Protein AF-A0A7D9IPS1-F1 (afdb_monomer)

Foldseek 3Di:
DVVCVVVVHDDDDDDDDDPPVQLAAQLVVLLVVCVVVVDDPPVSVVSVVQQPFDWDWDADPNDIDDIDTRRHGHDPPDPVSVVSD

Organism: Paramuricea clavata (NCBI:txid317549)

Sequence (85 aa):
INFAFEAGKEVRTVLPDISKAFDRVWHAGLLKQLEALALRNPLLQWFKSYLENRLQRVVIEGQTSDWERISSGVPKGSVLGSLLF

pLDDT: mean 93.49, std 5.18, range [67.12, 98.12]

Secondary structure (DSSP, 8-state):
-HHHHHTT----------TTGGG---HHHHHHHHHHTT--TTHHHHHHHHHTT-EE--EETTEEPPPEE--S---TTSHHHHHH-

Radius of gyration: 19.69 Å; Cα contacts (8 Å, |Δi|>4): 75; chains: 1; bounding box: 45×19×55 Å

Nearest PDB structures (foldseek):
  8gh6-assembly1_A  TM=9.127E-01  e=7.136E-02  Bombyx mori
  8ibz-assembly1_C  TM=8.877E-01  e=5.866E-02  Bombyx mori
  8c8j-assembly1_A  TM=9.446E-01  e=2.029E-01  Homo sapiens
  8ibx-assembly1_C  TM=8.976E-01  e=5.062E-01  Bombyx mori
  8uw3-assembly1_A  TM=9.270E-01  e=9.726E-01  Homo sapiens

Solvent-accessible surface area (backbone atoms only — not comparable to full-atom values): 5437 Å² total; per-residue (Å²): 108,69,70,38,58,76,67,74,45,91,84,86,86,84,85,89,79,70,82,64,51,52,58,59,38,51,56,71,61,51,54,53,49,45,42,73,72,68,48,47,80,68,59,47,54,52,57,47,60,72,56,51,91,37,68,47,63,55,75,56,97,89,44,69,56,72,79,40,80,47,84,45,31,48,59,83,93,40,77,61,29,69,73,73,103

Structure (mmCIF, N/CA/C/O backbone):
data_AF-A0A7D9IPS1-F1
#
_entry.id   AF-A0A7D9IPS1-F1
#
loop_
_atom_site.group_PDB
_atom_site.id
_atom_site.type_symbol
_atom_site.label_atom_id
_atom_site.label_alt_id
_atom_site.label_comp_id
_atom_site.label_asym_id
_atom_site.label_entity_id
_atom_site.label_seq_id
_atom_site.pdbx_PDB_ins_code
_atom_site.Cartn_x
_atom_site.Cartn_y
_atom_site.Cartn_z
_atom_site.occupancy
_atom_site.B_iso_or_equiv
_atom_site.auth_seq_id
_atom_site.auth_comp_id
_atom_site.auth_asym_id
_atom_site.auth_atom_id
_atom_site.pdbx_PDB_model_num
ATOM 1 N N . ILE A 1 1 ? 8.061 2.958 -31.960 1.00 67.12 1 ILE A N 1
ATOM 2 C CA . ILE A 1 1 ? 6.735 2.970 -32.625 1.00 67.12 1 ILE A CA 1
ATOM 3 C C . ILE A 1 1 ? 6.834 3.670 -33.979 1.00 67.12 1 ILE A C 1
ATOM 5 O O . ILE A 1 1 ? 6.721 2.972 -34.972 1.00 67.12 1 ILE A O 1
ATOM 9 N N . ASN A 1 2 ? 7.174 4.965 -34.042 1.00 73.81 2 ASN A N 1
ATOM 10 C CA . ASN A 1 2 ? 7.289 5.701 -35.318 1.00 73.81 2 ASN A CA 1
ATOM 11 C C . ASN A 1 2 ? 8.244 5.048 -36.331 1.00 73.81 2 ASN A C 1
ATOM 13 O O . ASN A 1 2 ? 7.837 4.779 -37.449 1.00 73.81 2 ASN A O 1
ATOM 17 N N . PHE A 1 3 ? 9.443 4.640 -35.907 1.00 79.69 3 PHE A N 1
ATOM 18 C CA . PHE A 1 3 ? 10.383 3.926 -36.784 1.00 79.69 3 PHE A CA 1
ATOM 19 C C . PHE A 1 3 ? 9.839 2.589 -37.334 1.00 79.69 3 PHE A C 1
ATOM 21 O O . PHE A 1 3 ? 10.161 2.182 -38.443 1.00 79.69 3 PHE A O 1
ATOM 28 N N . ALA A 1 4 ? 9.005 1.883 -36.562 1.00 80.94 4 ALA A N 1
ATOM 29 C CA . ALA A 1 4 ? 8.392 0.634 -37.016 1.00 80.94 4 ALA A CA 1
ATOM 30 C C . ALA A 1 4 ? 7.275 0.902 -38.038 1.00 80.94 4 ALA A C 1
ATOM 32 O O . ALA A 1 4 ? 7.189 0.177 -39.022 1.00 80.94 4 ALA A O 1
ATOM 33 N N . PHE A 1 5 ? 6.497 1.975 -37.848 1.00 78.38 5 PHE A N 1
ATOM 34 C CA . PHE A 1 5 ? 5.515 2.448 -38.828 1.00 78.38 5 PHE A CA 1
ATOM 35 C C . PHE A 1 5 ? 6.177 2.889 -40.141 1.00 78.38 5 PHE A C 1
ATOM 37 O O . PHE A 1 5 ? 5.737 2.471 -41.207 1.00 78.38 5 PHE A O 1
ATOM 44 N N . GLU A 1 6 ? 7.262 3.665 -40.069 1.00 88.88 6 GLU A N 1
ATOM 45 C CA . GLU A 1 6 ? 8.029 4.115 -41.244 1.00 88.88 6 GLU A CA 1
ATOM 46 C C . GLU A 1 6 ? 8.661 2.947 -42.016 1.00 88.88 6 GLU A C 1
ATOM 48 O O . GLU A 1 6 ? 8.746 2.980 -43.239 1.00 88.88 6 GLU A O 1
ATOM 53 N N . ALA A 1 7 ? 9.054 1.881 -41.314 1.00 90.38 7 ALA A N 1
ATOM 54 C CA . ALA A 1 7 ? 9.608 0.669 -41.913 1.00 90.38 7 ALA A CA 1
ATOM 55 C C . ALA A 1 7 ? 8.544 -0.364 -42.344 1.00 90.38 7 ALA A C 1
ATOM 57 O O . ALA A 1 7 ? 8.908 -1.494 -42.677 1.00 90.38 7 ALA A O 1
ATOM 58 N N . GLY A 1 8 ? 7.247 -0.026 -42.295 1.00 89.06 8 GLY A N 1
ATOM 59 C CA . GLY A 1 8 ? 6.149 -0.924 -42.681 1.00 89.06 8 GLY A CA 1
ATOM 60 C C . GLY A 1 8 ? 5.993 -2.162 -41.788 1.00 89.06 8 GLY A C 1
ATOM 61 O O . GLY A 1 8 ? 5.471 -3.184 -42.229 1.00 89.06 8 GLY A O 1
ATOM 62 N N . LYS A 1 9 ? 6.481 -2.105 -40.545 1.00 91.62 9 LYS A N 1
ATOM 63 C CA . LYS A 1 9 ? 6.440 -3.215 -39.584 1.00 91.62 9 LYS A CA 1
ATOM 64 C C . LYS A 1 9 ? 5.184 -3.147 -38.720 1.00 91.62 9 LYS A C 1
ATOM 66 O O . LYS A 1 9 ? 4.732 -2.073 -38.332 1.00 91.62 9 LYS A O 1
ATOM 71 N N . GLU A 1 10 ? 4.658 -4.314 -38.360 1.00 90.00 10 GLU A N 1
ATOM 72 C CA . GLU A 1 10 ? 3.519 -4.426 -37.449 1.00 90.00 10 GLU A CA 1
ATOM 73 C C . GLU A 1 10 ? 3.920 -4.065 -36.009 1.00 90.00 10 GLU A C 1
ATOM 75 O O . GLU A 1 10 ? 4.950 -4.511 -35.497 1.00 90.00 10 GLU A O 1
ATOM 80 N N . VAL A 1 11 ? 3.079 -3.276 -35.338 1.00 91.19 11 VAL A N 1
ATOM 81 C CA . VAL A 1 11 ? 3.214 -2.931 -33.919 1.00 91.19 11 VAL A CA 1
ATOM 82 C C . VAL A 1 11 ? 1.959 -3.396 -33.193 1.00 91.19 11 VAL A C 1
ATOM 84 O O . VAL A 1 11 ? 0.852 -3.003 -33.550 1.00 91.19 11 VAL A O 1
ATOM 87 N N . ARG A 1 12 ? 2.133 -4.209 -32.147 1.00 91.81 12 ARG A N 1
ATOM 88 C CA . ARG A 1 12 ? 1.054 -4.618 -31.241 1.00 91.81 12 ARG A CA 1
ATOM 89 C C . ARG A 1 12 ? 1.320 -4.081 -29.846 1.00 91.81 12 ARG A C 1
ATOM 91 O O . ARG A 1 12 ? 2.454 -4.124 -29.373 1.00 91.81 12 ARG A O 1
ATOM 98 N N . THR A 1 13 ? 0.260 -3.637 -29.182 1.00 92.31 13 THR A N 1
ATOM 99 C CA . THR A 1 13 ? 0.310 -3.138 -27.807 1.00 92.31 13 THR A CA 1
ATOM 100 C C . THR A 1 13 ? -0.602 -3.984 -26.932 1.00 92.31 13 THR A C 1
ATOM 102 O O . THR A 1 13 ? -1.728 -4.288 -27.319 1.00 92.31 13 THR A O 1
ATOM 105 N N . VAL A 1 14 ? -0.125 -4.332 -25.740 1.00 93.88 14 VAL A N 1
ATOM 106 C CA . VAL A 1 14 ? -0.929 -4.947 -24.681 1.00 93.88 14 VAL A CA 1
ATOM 107 C C . VAL A 1 14 ? -0.943 -3.980 -23.506 1.00 93.88 14 VAL A C 1
ATOM 109 O O . VAL A 1 14 ? 0.116 -3.575 -23.032 1.00 93.88 14 VAL A O 1
ATOM 112 N N . LEU A 1 15 ? -2.138 -3.594 -23.062 1.00 94.00 15 LEU A N 1
ATOM 113 C CA . LEU A 1 15 ? -2.348 -2.662 -21.954 1.00 94.00 15 LEU A CA 1
ATOM 114 C C . LEU A 1 15 ? -3.085 -3.399 -20.827 1.00 94.00 15 LEU A C 1
ATOM 116 O O . LEU A 1 15 ? -4.316 -3.413 -20.819 1.00 94.00 15 LEU A O 1
ATOM 120 N N . PRO A 1 16 ? -2.366 -4.081 -19.920 1.00 93.69 16 PRO A N 1
ATOM 121 C CA . PRO A 1 16 ? -2.995 -4.725 -18.778 1.00 93.69 16 PRO A CA 1
ATOM 122 C C . PRO A 1 16 ? -3.438 -3.677 -17.752 1.00 93.69 16 PRO A C 1
ATOM 124 O O . PRO A 1 16 ? -2.712 -2.723 -17.480 1.00 93.69 16 PRO A O 1
ATOM 127 N N . ASP A 1 17 ? -4.604 -3.898 -17.148 1.00 95.25 17 ASP A N 1
ATOM 128 C CA . ASP A 1 17 ? -5.100 -3.108 -16.022 1.00 95.25 17 ASP A CA 1
ATOM 129 C C . ASP A 1 17 ? -5.116 -3.947 -14.738 1.00 95.25 17 ASP A C 1
ATOM 131 O O . ASP A 1 17 ? -5.462 -5.134 -14.747 1.00 95.25 17 ASP A O 1
ATOM 135 N N . ILE A 1 18 ? -4.741 -3.327 -13.618 1.00 92.19 18 ILE A N 1
ATOM 136 C CA . ILE A 1 18 ? -4.733 -3.977 -12.307 1.00 92.19 18 ILE A CA 1
ATOM 137 C C . ILE A 1 18 ? -5.994 -3.557 -11.562 1.00 92.19 18 ILE A C 1
ATOM 139 O O . ILE A 1 18 ? -6.065 -2.489 -10.954 1.00 92.19 18 ILE A O 1
ATOM 143 N N . SER A 1 19 ? -6.984 -4.447 -11.512 1.00 94.00 19 SER A N 1
ATOM 144 C CA . SER A 1 19 ? -8.185 -4.174 -10.721 1.00 94.00 19 SER A CA 1
ATOM 145 C C . SER A 1 19 ? -7.831 -3.995 -9.243 1.00 94.00 19 SER A C 1
ATOM 147 O O . SER A 1 19 ? -7.039 -4.764 -8.690 1.00 94.00 19 SER A O 1
ATOM 149 N N . LYS A 1 20 ? -8.466 -3.022 -8.579 1.00 92.12 20 LYS A N 1
ATOM 150 C CA . LYS A 1 20 ? -8.303 -2.779 -7.133 1.00 92.12 20 LYS A CA 1
ATOM 151 C C . LYS A 1 20 ? -6.835 -2.616 -6.709 1.00 92.12 20 LYS A C 1
ATOM 153 O O . LYS A 1 20 ? -6.432 -3.115 -5.663 1.00 92.12 20 LYS A O 1
ATOM 158 N N . ALA A 1 21 ? -6.032 -1.935 -7.523 1.00 93.12 21 ALA A N 1
ATOM 159 C CA . ALA A 1 21 ? -4.582 -1.890 -7.364 1.00 93.12 21 ALA A CA 1
ATOM 160 C C . ALA A 1 21 ? -4.132 -1.418 -5.962 1.00 93.12 21 ALA A C 1
ATOM 162 O O . ALA A 1 21 ? -3.358 -2.100 -5.293 1.00 93.12 21 ALA A O 1
ATOM 163 N N . PHE A 1 22 ? -4.740 -0.345 -5.449 1.00 92.75 22 PHE A N 1
ATOM 164 C CA . PHE A 1 22 ? -4.507 0.141 -4.084 1.00 92.75 22 PHE A CA 1
ATOM 165 C C . PHE A 1 22 ? -4.899 -0.855 -2.989 1.00 92.75 22 PHE A C 1
ATOM 167 O O . PHE A 1 22 ? -4.294 -0.837 -1.928 1.00 92.75 22 PHE A O 1
ATOM 174 N N . ASP A 1 23 ? -5.872 -1.740 -3.217 1.00 93.25 23 ASP A N 1
ATOM 175 C CA . ASP A 1 23 ? -6.321 -2.722 -2.217 1.00 93.25 23 ASP A CA 1
ATOM 176 C C . ASP A 1 23 ? -5.407 -3.971 -2.199 1.00 93.25 23 ASP A C 1
ATOM 178 O O . ASP A 1 23 ? -5.465 -4.797 -1.285 1.00 93.25 23 ASP A O 1
ATOM 182 N N . ARG A 1 24 ? -4.537 -4.109 -3.212 1.00 94.38 24 ARG A N 1
ATOM 183 C CA . ARG A 1 24 ? -3.702 -5.295 -3.464 1.00 94.38 24 ARG A CA 1
ATOM 184 C C . ARG A 1 24 ? -2.216 -5.109 -3.157 1.00 94.38 24 ARG A C 1
ATOM 186 O O . ARG A 1 24 ? -1.449 -6.050 -3.333 1.00 94.38 24 ARG A O 1
ATOM 193 N N . VAL A 1 25 ? -1.800 -3.939 -2.672 1.00 95.69 25 VAL A N 1
ATOM 194 C CA . VAL A 1 25 ? -0.397 -3.678 -2.309 1.00 95.69 25 VAL A CA 1
ATOM 195 C C . VAL A 1 25 ? 0.077 -4.667 -1.242 1.00 95.69 25 VAL A C 1
ATOM 197 O O . VAL A 1 25 ? -0.467 -4.730 -0.139 1.00 95.69 25 VAL A O 1
ATOM 200 N N . TRP A 1 26 ? 1.104 -5.453 -1.549 1.00 95.88 26 TRP A N 1
ATOM 201 C CA . TRP A 1 26 ? 1.650 -6.425 -0.607 1.00 95.88 26 TRP A CA 1
ATOM 202 C C . TRP A 1 26 ? 2.582 -5.742 0.398 1.00 95.88 26 TRP A C 1
ATOM 204 O O . TRP A 1 26 ? 3.650 -5.254 0.033 1.00 95.88 26 TRP A O 1
ATOM 214 N N . HIS A 1 27 ? 2.197 -5.724 1.677 1.00 96.31 27 HIS A N 1
ATOM 215 C CA . HIS A 1 27 ? 2.900 -4.949 2.709 1.00 96.31 27 HIS A CA 1
ATOM 216 C C . HIS A 1 27 ? 4.360 -5.354 2.894 1.00 96.31 27 HIS A C 1
ATOM 218 O O . HIS A 1 27 ? 5.225 -4.487 2.951 1.00 96.31 27 HIS A O 1
ATOM 224 N N . ALA A 1 28 ? 4.658 -6.655 2.956 1.00 96.06 28 ALA A N 1
ATOM 225 C CA . ALA A 1 28 ? 6.032 -7.111 3.168 1.00 96.06 28 ALA A CA 1
ATOM 226 C C . ALA A 1 28 ? 6.938 -6.770 1.973 1.00 96.06 28 ALA A C 1
ATOM 228 O O . ALA A 1 28 ? 8.078 -6.347 2.161 1.00 96.06 28 ALA A O 1
ATOM 229 N N . GLY A 1 29 ? 6.414 -6.895 0.749 1.00 96.88 29 GLY A N 1
ATOM 230 C CA . GLY A 1 29 ? 7.116 -6.479 -0.465 1.00 96.88 29 GLY A CA 1
ATOM 231 C C . GLY A 1 29 ? 7.373 -4.975 -0.496 1.00 96.88 29 GLY A C 1
ATOM 232 O O . GLY A 1 29 ? 8.501 -4.557 -0.746 1.00 96.88 29 GLY A O 1
ATOM 233 N N . LEU A 1 30 ? 6.358 -4.172 -0.160 1.00 96.88 30 LEU A N 1
ATOM 234 C CA . LEU A 1 30 ? 6.476 -2.718 -0.061 1.00 96.88 30 LEU A CA 1
ATOM 235 C C . LEU A 1 30 ? 7.541 -2.308 0.966 1.00 96.88 30 LEU A C 1
ATOM 237 O O . LEU A 1 30 ? 8.418 -1.511 0.648 1.00 96.88 30 LEU A O 1
ATOM 241 N N . LEU A 1 31 ? 7.527 -2.885 2.172 1.00 97.44 31 LEU A N 1
ATOM 242 C CA . LEU A 1 31 ? 8.530 -2.585 3.201 1.00 97.44 31 LEU A CA 1
ATOM 243 C C . LEU A 1 31 ? 9.949 -2.951 2.749 1.00 97.44 31 LEU A C 1
ATOM 245 O O . LEU A 1 31 ? 10.873 -2.166 2.954 1.00 97.44 31 LEU A O 1
ATOM 249 N N . LYS A 1 32 ? 10.118 -4.093 2.072 1.00 97.81 32 LYS A N 1
ATOM 250 C CA . LYS A 1 32 ? 11.407 -4.492 1.490 1.00 97.81 32 LYS A CA 1
ATOM 251 C C . LYS A 1 32 ? 11.869 -3.520 0.400 1.00 97.81 32 LYS A C 1
ATOM 253 O O . LYS A 1 32 ? 13.057 -3.218 0.315 1.00 97.81 32 LYS A O 1
ATOM 258 N N . GLN A 1 33 ? 10.950 -3.010 -0.420 1.00 97.19 33 GLN A N 1
ATOM 259 C CA . GLN A 1 33 ? 11.263 -2.005 -1.437 1.00 97.19 33 GLN A CA 1
ATOM 260 C C . GLN A 1 33 ? 11.684 -0.674 -0.801 1.00 97.19 33 GLN A C 1
ATOM 262 O O . GLN A 1 33 ? 12.677 -0.087 -1.222 1.00 97.19 33 GLN A O 1
ATOM 267 N N . LEU A 1 34 ? 10.986 -0.221 0.244 1.00 97.06 34 LEU A N 1
ATOM 268 C CA . LEU A 1 34 ? 11.365 0.978 0.997 1.00 97.06 34 LEU A CA 1
ATOM 269 C C . LEU A 1 34 ? 12.757 0.825 1.629 1.00 97.06 34 LEU A C 1
ATOM 271 O O . LEU A 1 34 ? 13.582 1.734 1.544 1.00 97.06 34 LEU A O 1
ATOM 275 N N . GLU A 1 35 ? 13.060 -0.339 2.200 1.00 97.56 35 GLU A N 1
ATOM 276 C CA . GLU A 1 35 ? 14.399 -0.641 2.711 1.00 97.56 35 GLU A CA 1
ATOM 277 C C . GLU A 1 35 ? 15.463 -0.638 1.595 1.00 97.56 35 GLU A C 1
ATOM 279 O O . GLU A 1 35 ? 16.560 -0.101 1.781 1.00 97.56 35 GLU A O 1
ATOM 284 N N . ALA A 1 36 ? 15.146 -1.166 0.410 1.00 97.88 36 ALA A N 1
ATOM 285 C CA . ALA A 1 36 ? 16.043 -1.129 -0.747 1.00 97.88 36 ALA A CA 1
ATOM 286 C C . ALA A 1 36 ? 16.309 0.305 -1.248 1.00 97.88 36 ALA A C 1
ATOM 288 O O . ALA A 1 36 ? 17.415 0.595 -1.700 1.00 97.88 36 ALA A O 1
ATOM 289 N N . LEU A 1 37 ? 15.350 1.222 -1.078 1.00 96.62 37 LEU A N 1
ATOM 290 C CA . LEU A 1 37 ? 15.489 2.665 -1.335 1.00 96.62 37 LEU A CA 1
ATOM 291 C C . LEU A 1 37 ? 16.260 3.418 -0.232 1.00 96.62 37 LEU A C 1
ATOM 293 O O . LEU A 1 37 ? 16.190 4.640 -0.141 1.00 96.62 37 LEU A O 1
ATOM 297 N N . ALA A 1 38 ? 17.003 2.696 0.608 1.00 96.19 38 ALA A N 1
ATOM 298 C CA . ALA A 1 38 ? 17.797 3.226 1.713 1.00 96.19 38 ALA A CA 1
ATOM 299 C C . ALA A 1 38 ? 16.994 3.853 2.867 1.00 96.19 38 ALA A C 1
ATOM 301 O O . ALA A 1 38 ? 17.592 4.480 3.745 1.00 96.19 38 ALA A O 1
ATOM 302 N N . LEU A 1 39 ? 15.674 3.629 2.957 1.00 96.50 39 LEU A N 1
ATOM 303 C CA . LEU A 1 39 ? 14.950 3.962 4.183 1.00 96.50 39 LEU A CA 1
ATOM 304 C C . LEU A 1 39 ? 15.414 3.027 5.303 1.00 96.50 39 LEU A C 1
ATOM 306 O O . LEU A 1 39 ? 15.596 1.819 5.127 1.00 96.50 39 LEU A O 1
ATOM 310 N N . ARG A 1 40 ? 15.635 3.605 6.478 1.00 95.56 40 ARG A N 1
ATOM 311 C CA . ARG A 1 40 ? 16.091 2.906 7.681 1.00 95.56 40 ARG A CA 1
ATOM 312 C C . ARG A 1 40 ? 15.188 3.273 8.850 1.00 95.56 40 ARG A C 1
ATOM 314 O O . ARG A 1 40 ? 14.286 4.107 8.735 1.00 95.56 40 ARG A O 1
ATOM 321 N N . ASN A 1 41 ? 15.420 2.643 9.992 1.00 95.25 41 ASN A N 1
ATOM 322 C CA . ASN A 1 41 ? 14.778 3.060 11.232 1.00 95.25 41 ASN A CA 1
ATOM 323 C C . ASN A 1 41 ? 15.197 4.507 11.573 1.00 95.25 41 ASN A C 1
ATOM 325 O O . ASN A 1 41 ? 16.343 4.874 11.313 1.00 95.25 41 ASN A O 1
ATOM 329 N N . PRO A 1 42 ? 14.297 5.333 12.137 1.00 96.38 42 PRO A N 1
ATOM 330 C CA . PRO A 1 42 ? 12.949 4.991 12.612 1.00 96.38 42 PRO A CA 1
ATOM 331 C C . PRO A 1 42 ? 11.857 5.035 11.529 1.00 96.38 42 PRO A C 1
ATOM 333 O O . PRO A 1 42 ? 10.767 4.509 11.740 1.00 96.38 42 PRO A O 1
ATOM 336 N N . LEU A 1 43 ? 12.138 5.619 10.364 1.00 96.50 43 LEU A N 1
ATOM 337 C CA . LEU A 1 43 ? 11.134 5.859 9.325 1.00 96.50 43 LEU A CA 1
ATOM 338 C C . LEU A 1 43 ? 10.535 4.559 8.766 1.00 96.50 43 LEU A C 1
ATOM 340 O O . LEU A 1 43 ? 9.328 4.478 8.554 1.00 96.50 43 LEU A O 1
ATOM 344 N N . LEU A 1 44 ? 11.348 3.513 8.594 1.00 97.25 44 LEU A N 1
ATOM 345 C CA . LEU A 1 44 ? 10.855 2.206 8.147 1.00 97.25 44 LEU A CA 1
ATOM 346 C C . LEU A 1 44 ? 9.849 1.589 9.140 1.00 97.25 44 LEU A C 1
ATOM 348 O O . LEU A 1 44 ? 8.848 1.014 8.715 1.00 97.25 44 LEU A O 1
ATOM 352 N N . GLN A 1 45 ? 10.058 1.762 10.454 1.00 97.44 45 GLN A N 1
ATOM 353 C CA . GLN A 1 45 ? 9.084 1.319 11.464 1.00 97.44 45 GLN A CA 1
ATOM 354 C C . GLN A 1 45 ? 7.796 2.133 11.415 1.00 97.44 45 GLN A C 1
ATOM 356 O O . GLN A 1 45 ? 6.725 1.584 11.652 1.00 97.44 45 GLN A O 1
ATOM 361 N N . TRP A 1 46 ? 7.885 3.420 11.086 1.00 97.12 46 TRP A N 1
ATOM 362 C CA . TRP A 1 46 ? 6.704 4.261 10.931 1.00 97.12 46 TRP A CA 1
ATOM 363 C C . TRP A 1 46 ? 5.851 3.838 9.725 1.00 97.12 46 TRP A C 1
ATOM 365 O O . TRP A 1 46 ? 4.633 3.743 9.831 1.00 97.12 46 TRP A O 1
ATOM 375 N N . PHE A 1 47 ? 6.471 3.483 8.595 1.00 96.50 47 PHE A N 1
ATOM 376 C CA . PHE A 1 47 ? 5.727 2.903 7.469 1.00 96.50 47 PHE A CA 1
ATOM 377 C C . PHE A 1 47 ? 5.140 1.531 7.803 1.00 96.50 47 PHE A C 1
ATOM 379 O O . PHE A 1 47 ? 4.017 1.226 7.407 1.00 96.50 47 PHE A O 1
ATOM 386 N N . LYS A 1 48 ? 5.869 0.709 8.564 1.00 96.31 48 LYS A N 1
ATOM 387 C CA . LYS A 1 48 ? 5.357 -0.574 9.048 1.00 96.31 48 LYS A CA 1
ATOM 388 C C . LYS A 1 48 ? 4.127 -0.381 9.940 1.00 96.31 48 LYS A C 1
ATOM 390 O O . LYS A 1 48 ? 3.102 -1.008 9.686 1.00 9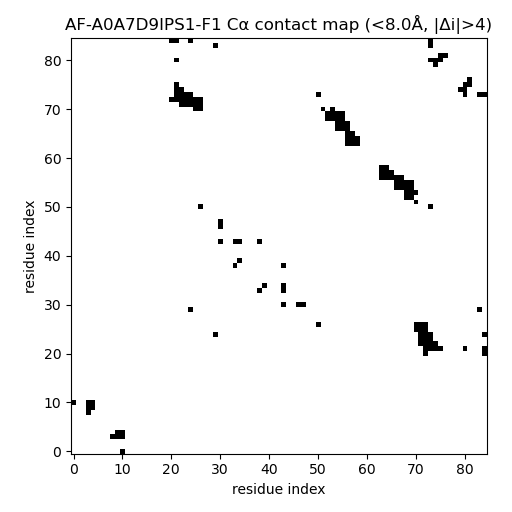6.31 48 LYS A O 1
ATOM 395 N N . SER A 1 49 ? 4.182 0.531 10.911 1.00 95.56 49 SER A N 1
ATOM 396 C CA . SER A 1 49 ? 3.043 0.816 11.792 1.00 95.56 49 SER A CA 1
ATOM 397 C C . SER A 1 49 ? 1.855 1.428 11.048 1.00 95.56 49 SER A C 1
ATOM 399 O O . SER A 1 49 ? 0.715 1.159 11.410 1.00 95.56 49 SER A O 1
ATOM 401 N N . TYR A 1 50 ? 2.102 2.194 9.980 1.00 94.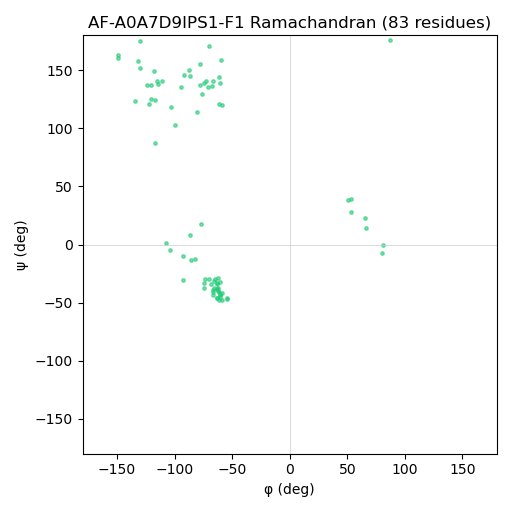88 50 TYR A N 1
ATOM 402 C CA . TYR A 1 50 ? 1.051 2.705 9.100 1.00 94.88 50 TYR A CA 1
ATOM 403 C C . TYR A 1 50 ? 0.280 1.590 8.369 1.00 94.88 50 TYR A C 1
ATOM 405 O O . TYR A 1 50 ? -0.917 1.731 8.114 1.00 94.88 50 TYR A O 1
ATOM 413 N N . LEU A 1 51 ? 0.949 0.489 8.013 1.00 95.19 51 LEU A N 1
ATOM 414 C CA . LEU A 1 51 ? 0.36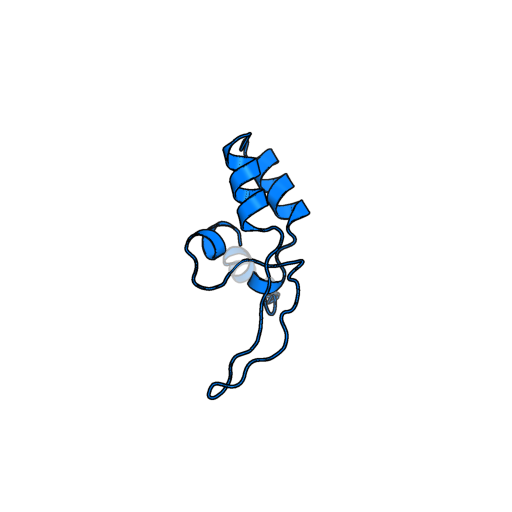8 -0.604 7.222 1.00 95.19 51 LEU A CA 1
ATOM 415 C C . LEU A 1 51 ? -0.234 -1.725 8.081 1.00 95.19 51 LEU A C 1
ATOM 417 O O . LEU A 1 51 ? -1.197 -2.367 7.651 1.00 95.19 51 LEU A O 1
ATOM 421 N N . GLU A 1 52 ? 0.319 -1.966 9.270 1.00 94.31 52 GLU A N 1
ATOM 422 C CA . GLU A 1 52 ? -0.059 -3.071 10.154 1.00 94.31 5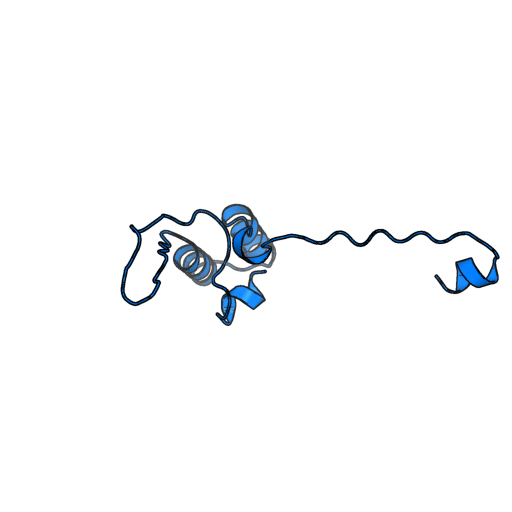2 GLU A CA 1
ATOM 423 C C . GLU A 1 52 ? -1.354 -2.827 10.943 1.00 94.31 52 GLU A C 1
ATOM 425 O O . GLU A 1 52 ? -1.758 -1.701 11.212 1.00 94.31 52 GLU A O 1
ATOM 430 N N . ASN A 1 53 ? -2.005 -3.927 11.347 1.00 93.56 53 ASN A N 1
ATOM 431 C CA . ASN A 1 53 ? -3.181 -3.944 12.233 1.00 93.56 53 ASN A CA 1
ATOM 432 C C . ASN A 1 53 ? -4.348 -3.050 11.790 1.00 93.56 53 ASN A C 1
ATOM 434 O O . ASN A 1 53 ? -5.154 -2.611 12.610 1.00 93.56 53 ASN A O 1
ATOM 438 N N . ARG A 1 54 ? -4.476 -2.823 10.481 1.00 93.0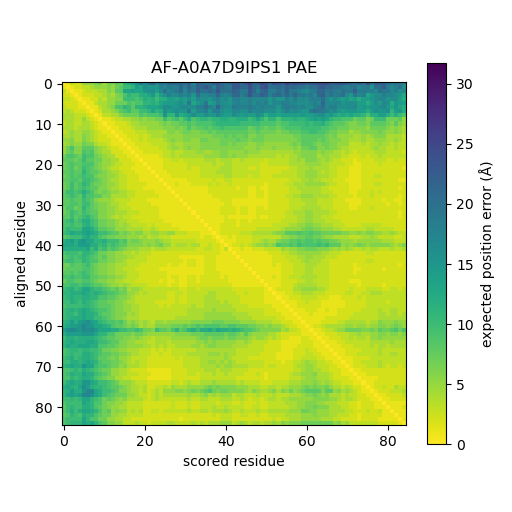6 54 ARG A N 1
ATOM 439 C CA . ARG A 1 54 ? -5.602 -2.080 9.924 1.00 93.06 54 ARG A CA 1
ATOM 440 C C . ARG A 1 54 ? -6.866 -2.932 9.931 1.00 93.06 54 ARG A C 1
ATOM 442 O O . ARG A 1 54 ? -6.838 -4.113 9.580 1.00 93.06 54 ARG A O 1
ATOM 449 N N . LEU A 1 55 ? -7.971 -2.291 10.288 1.00 94.88 55 LEU A N 1
ATOM 450 C CA . LEU A 1 55 ? -9.318 -2.838 10.211 1.00 94.88 55 LEU A CA 1
ATOM 451 C C . LEU A 1 55 ? -10.154 -1.988 9.248 1.00 94.88 55 LEU A C 1
ATOM 453 O O . LEU A 1 55 ? -9.944 -0.779 9.137 1.00 94.88 55 LEU A O 1
ATOM 457 N N . GLN A 1 56 ? -11.112 -2.609 8.573 1.00 94.12 56 GLN A N 1
ATOM 458 C CA . GLN A 1 56 ? -12.131 -1.935 7.772 1.00 94.12 56 GLN A CA 1
ATOM 459 C C . GLN A 1 56 ? -13.511 -2.482 8.101 1.00 94.12 56 GLN A C 1
ATOM 461 O O . GLN A 1 56 ? -13.648 -3.607 8.563 1.00 94.12 56 GLN A O 1
ATOM 466 N N . ARG A 1 57 ? -14.538 -1.694 7.813 1.00 95.88 57 ARG A N 1
ATOM 467 C CA . ARG A 1 57 ? -15.931 -2.132 7.817 1.00 95.88 57 ARG A CA 1
ATOM 468 C C . ARG A 1 57 ? -16.705 -1.329 6.788 1.00 95.88 57 ARG A C 1
ATOM 470 O O . ARG A 1 57 ? -16.270 -0.247 6.38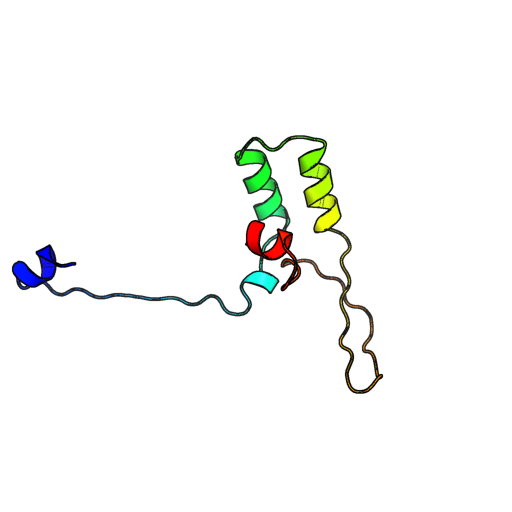8 1.00 95.88 57 ARG A O 1
ATOM 477 N N . VAL A 1 58 ? -17.853 -1.845 6.387 1.00 95.69 58 VAL A N 1
ATOM 478 C CA . VAL A 1 58 ? -18.770 -1.155 5.483 1.00 95.69 58 VAL A CA 1
ATOM 479 C C . VAL A 1 58 ? -19.810 -0.414 6.315 1.00 95.69 58 VAL A C 1
ATOM 481 O O . VAL A 1 58 ? -20.328 -0.962 7.286 1.00 95.69 58 VAL A O 1
ATOM 484 N N . VAL A 1 59 ? -20.097 0.835 5.944 1.00 96.94 59 VAL A N 1
ATOM 485 C CA . VAL A 1 59 ? -21.158 1.645 6.553 1.00 96.94 59 VAL A CA 1
ATOM 486 C C . VAL A 1 59 ? -22.136 2.065 5.466 1.00 96.94 59 VAL A C 1
ATOM 488 O O . VAL A 1 59 ? -21.732 2.719 4.505 1.00 96.94 59 VAL A O 1
ATOM 491 N N . ILE A 1 60 ? -23.405 1.684 5.606 1.00 97.50 60 ILE A N 1
ATOM 492 C CA . ILE A 1 60 ? -24.482 2.012 4.662 1.00 97.50 60 ILE A CA 1
ATOM 493 C C . ILE A 1 60 ? -25.684 2.465 5.484 1.00 97.50 60 ILE A C 1
ATOM 495 O O . ILE A 1 60 ? -26.127 1.738 6.365 1.00 97.50 60 ILE A O 1
ATOM 499 N N . GLU A 1 61 ? -26.182 3.676 5.223 1.00 96.56 61 GLU A N 1
ATOM 500 C CA . GLU A 1 61 ? -27.394 4.217 5.866 1.00 96.56 61 GLU A CA 1
ATOM 501 C C . GLU A 1 61 ? -27.381 4.115 7.406 1.00 96.56 61 GLU A C 1
ATOM 503 O O . GLU A 1 61 ? -28.380 3.816 8.051 1.00 96.56 61 GLU A O 1
ATOM 508 N N . GLY A 1 62 ? -26.211 4.336 8.016 1.00 95.12 62 GLY A N 1
ATOM 509 C CA . GLY A 1 62 ? -26.026 4.267 9.470 1.00 95.12 62 GLY A CA 1
ATOM 510 C C . GLY A 1 62 ? -25.861 2.853 10.039 1.00 95.12 62 GLY A C 1
ATOM 511 O O . GLY A 1 62 ? -25.503 2.717 11.208 1.00 95.12 62 GLY A O 1
ATOM 512 N N . GLN A 1 63 ? -26.039 1.808 9.230 1.00 97.44 63 GLN A N 1
ATOM 513 C CA . GLN A 1 63 ? -25.729 0.430 9.604 1.00 97.44 63 GLN A CA 1
ATOM 514 C C . GLN A 1 63 ? -24.262 0.114 9.320 1.00 97.44 63 GLN A C 1
ATOM 516 O O . GLN A 1 63 ? -23.689 0.598 8.343 1.00 97.44 63 GLN A O 1
ATOM 521 N N . THR A 1 64 ? -23.648 -0.710 10.169 1.00 98.12 64 THR A N 1
ATOM 522 C CA . THR A 1 64 ? -22.233 -1.078 10.058 1.00 98.12 64 THR A CA 1
ATOM 523 C C . THR A 1 64 ? -22.069 -2.586 9.994 1.00 98.12 64 THR A C 1
ATOM 525 O O . THR A 1 64 ? -22.681 -3.288 10.796 1.00 98.12 64 THR A O 1
ATOM 528 N N . SER A 1 65 ? -21.202 -3.074 9.106 1.00 97.75 65 SER A N 1
ATOM 529 C CA . SER A 1 65 ? -20.721 -4.456 9.180 1.00 97.75 65 SER A CA 1
ATOM 530 C C . SER A 1 65 ? -19.789 -4.651 10.378 1.00 97.75 65 SER A C 1
ATOM 532 O O . SER A 1 65 ? -19.311 -3.680 10.980 1.00 97.75 65 SER A O 1
ATOM 534 N N . ASP A 1 66 ? -19.453 -5.910 10.647 1.00 98.00 66 ASP A N 1
ATOM 535 C CA . ASP A 1 66 ? -18.342 -6.249 11.527 1.00 98.00 66 ASP A CA 1
ATOM 536 C C . ASP A 1 66 ? -17.019 -5.682 10.996 1.00 98.00 66 ASP A C 1
ATOM 538 O O . ASP A 1 66 ? -16.874 -5.338 9.813 1.00 98.00 66 ASP A O 1
ATOM 542 N N . TRP A 1 67 ? -16.060 -5.547 11.910 1.00 97.62 67 TRP A N 1
ATOM 543 C CA . TRP A 1 67 ? -14.698 -5.157 11.581 1.00 97.62 67 TRP A CA 1
ATOM 544 C C . TRP A 1 67 ? -13.939 -6.324 10.963 1.00 97.62 67 TRP A C 1
ATOM 546 O O . TRP A 1 67 ? -13.830 -7.390 11.557 1.00 97.62 67 TRP A O 1
ATOM 556 N N . GLU A 1 68 ? -13.320 -6.065 9.820 1.00 96.31 68 GLU A N 1
ATOM 557 C CA . GLU A 1 68 ? -12.498 -7.015 9.087 1.00 96.31 68 GLU A CA 1
ATOM 558 C C . GLU A 1 68 ? -11.042 -6.574 9.055 1.00 96.31 68 GLU A C 1
ATOM 560 O O . GLU A 1 68 ? -10.730 -5.397 8.844 1.00 96.31 68 GLU A O 1
ATOM 565 N N . ARG A 1 69 ? -10.129 -7.528 9.239 1.00 95.69 69 ARG A N 1
ATOM 566 C CA . ARG A 1 69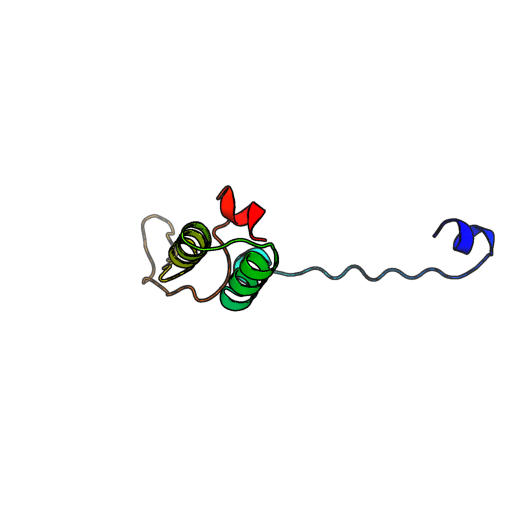 ? -8.691 -7.251 9.219 1.00 95.69 69 ARG A CA 1
ATOM 567 C C . ARG A 1 69 ? -8.181 -7.109 7.792 1.00 95.69 69 ARG A C 1
ATOM 569 O O . ARG A 1 69 ? -8.486 -7.915 6.920 1.00 95.69 69 ARG A O 1
ATOM 576 N N . ILE A 1 70 ? -7.330 -6.112 7.577 1.00 94.06 70 ILE A N 1
ATOM 577 C CA . ILE A 1 70 ? -6.715 -5.842 6.282 1.00 94.06 70 ILE A CA 1
ATOM 578 C C . ILE A 1 70 ? -5.270 -6.342 6.283 1.00 94.06 70 ILE A C 1
ATOM 580 O O . ILE A 1 70 ? -4.435 -5.850 7.041 1.00 94.06 70 ILE A O 1
ATOM 584 N N . SER A 1 71 ? -4.966 -7.290 5.399 1.00 94.00 71 SER A N 1
ATOM 585 C CA . SER A 1 71 ? -3.616 -7.843 5.210 1.00 94.00 71 SER A CA 1
ATOM 586 C C . SER A 1 71 ? -2.896 -7.325 3.958 1.00 94.00 71 SER A C 1
ATOM 588 O O . SER A 1 71 ? -1.745 -7.688 3.720 1.00 94.00 71 SER A O 1
ATOM 590 N N . SER A 1 72 ? -3.565 -6.517 3.130 1.00 95.06 72 SER A N 1
ATOM 591 C CA . SER A 1 72 ? -3.004 -5.939 1.905 1.00 95.06 72 SER A CA 1
ATOM 592 C C . SER A 1 72 ? -3.604 -4.574 1.584 1.00 95.06 72 SER A C 1
ATOM 594 O O . SER A 1 72 ? -4.650 -4.179 2.091 1.00 95.06 72 SER A O 1
ATOM 596 N N . GLY A 1 73 ? -2.929 -3.841 0.715 1.00 95.38 73 GLY A N 1
ATOM 597 C CA . GLY A 1 73 ? -3.373 -2.559 0.212 1.00 95.38 73 GLY A CA 1
ATOM 598 C C . GLY A 1 73 ? -2.974 -1.376 1.079 1.00 95.38 73 GLY A C 1
ATOM 599 O O . GLY A 1 73 ? -2.428 -1.523 2.174 1.00 95.38 73 GLY A O 1
ATOM 600 N N . VAL A 1 74 ? -3.288 -0.187 0.595 1.00 95.38 74 VAL A N 1
ATOM 601 C CA . VAL A 1 74 ? -3.058 1.096 1.257 1.00 95.38 74 VAL A CA 1
ATOM 602 C C . VAL A 1 74 ? -4.358 1.912 1.238 1.00 95.38 74 VAL A C 1
ATOM 604 O O . VAL A 1 74 ? -5.193 1.706 0.355 1.00 95.38 74 VAL A O 1
ATOM 607 N N . PRO A 1 75 ? -4.596 2.807 2.212 1.00 90.94 75 PRO A N 1
ATOM 608 C CA . PRO A 1 75 ? -5.816 3.612 2.237 1.00 90.94 75 PRO A CA 1
ATOM 609 C C . PRO A 1 75 ? -5.940 4.508 0.997 1.00 90.94 75 PRO A C 1
ATOM 611 O O . PRO A 1 75 ? -5.092 5.367 0.764 1.00 90.94 75 PRO A O 1
ATOM 614 N N . LYS A 1 76 ? -7.017 4.351 0.220 1.00 87.88 76 LYS A N 1
ATOM 615 C CA . LYS A 1 76 ? -7.343 5.278 -0.875 1.00 87.88 76 LYS A CA 1
ATOM 616 C C . LYS A 1 76 ? -7.713 6.648 -0.306 1.00 87.88 76 LYS A C 1
ATOM 618 O O . LYS A 1 76 ? -8.403 6.734 0.706 1.00 87.88 76 LYS A O 1
ATOM 623 N N . GLY A 1 77 ? -7.265 7.711 -0.969 1.00 87.19 77 GLY A N 1
ATOM 624 C CA . GLY A 1 77 ? -7.527 9.091 -0.548 1.00 87.19 77 GLY A CA 1
ATOM 625 C C . GLY A 1 77 ? -6.605 9.607 0.561 1.00 87.19 77 GLY A C 1
ATOM 626 O O . GLY A 1 77 ? -6.724 10.766 0.947 1.00 87.19 77 GLY A O 1
ATOM 627 N N . SER A 1 78 ? -5.664 8.794 1.054 1.00 90.38 78 SER A N 1
ATOM 628 C CA . SER A 1 78 ? -4.581 9.291 1.902 1.00 90.38 78 SER A CA 1
ATOM 629 C C . SER A 1 78 ? -3.397 9.752 1.045 1.00 90.38 78 SER A C 1
ATOM 631 O O . SER A 1 78 ? -3.131 9.197 -0.022 1.00 90.38 78 SER A O 1
ATOM 633 N N . VAL A 1 79 ? -2.645 10.741 1.536 1.00 92.19 79 VAL A N 1
ATOM 634 C CA . VAL A 1 79 ? -1.424 11.228 0.864 1.00 92.19 79 VAL A CA 1
ATOM 635 C C . VAL A 1 79 ? -0.400 10.098 0.704 1.00 92.19 79 VAL A C 1
ATOM 637 O O . VAL A 1 79 ? 0.202 9.938 -0.353 1.00 92.19 79 VAL A O 1
ATOM 640 N N . LEU A 1 80 ? -0.238 9.276 1.743 1.00 93.12 80 LEU A N 1
ATOM 641 C CA . LEU A 1 80 ? 0.709 8.161 1.737 1.00 93.12 80 LEU A CA 1
ATOM 642 C C . LEU A 1 80 ? 0.246 6.997 0.864 1.00 93.12 80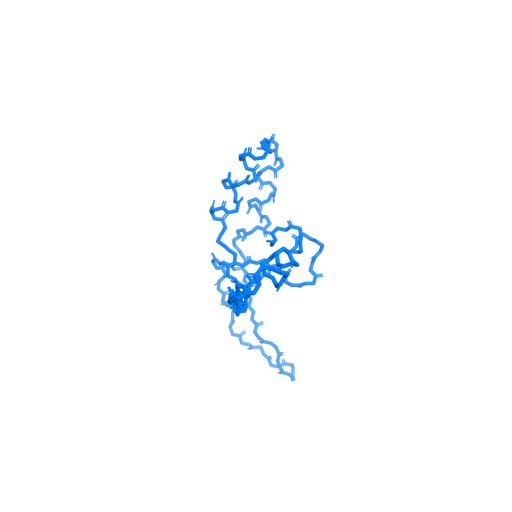 LEU A C 1
ATOM 644 O O . LEU A 1 80 ? 1.083 6.288 0.327 1.00 93.12 80 LEU A O 1
ATOM 648 N N . GLY A 1 81 ? -1.062 6.789 0.705 1.00 93.06 81 GLY A N 1
ATOM 649 C CA . GLY A 1 81 ? -1.596 5.715 -0.127 1.00 93.06 81 GLY A CA 1
ATOM 650 C C . GLY A 1 81 ? -1.163 5.866 -1.580 1.00 93.06 81 GLY A C 1
ATOM 651 O O . GLY A 1 81 ? -0.707 4.900 -2.175 1.00 93.06 81 GLY A O 1
ATOM 652 N N . SER A 1 82 ? -1.216 7.088 -2.115 1.00 92.00 82 SER A N 1
ATOM 653 C CA . SER A 1 82 ? -0.708 7.391 -3.460 1.00 92.00 82 SER A CA 1
ATOM 654 C C . SER A 1 82 ? 0.814 7.331 -3.566 1.00 92.00 82 SER A C 1
ATOM 656 O O . SER A 1 82 ? 1.322 7.030 -4.633 1.00 92.00 82 SER A O 1
ATOM 658 N N . LEU A 1 83 ? 1.546 7.627 -2.487 1.00 93.00 83 LEU A N 1
ATOM 659 C CA . LEU A 1 83 ? 3.011 7.544 -2.473 1.00 93.00 83 LEU A CA 1
ATOM 660 C C . LEU A 1 83 ? 3.518 6.093 -2.428 1.00 93.00 83 LEU A C 1
ATOM 662 O O . LEU A 1 83 ? 4.602 5.799 -2.921 1.00 93.00 83 LEU A O 1
ATOM 666 N N . LEU A 1 84 ? 2.768 5.212 -1.765 1.00 93.69 84 LEU A N 1
ATOM 667 C CA . LEU A 1 84 ? 3.148 3.822 -1.510 1.00 93.69 84 LEU A CA 1
ATOM 668 C C . LEU A 1 84 ? 2.632 2.838 -2.570 1.00 93.69 84 LEU A C 1
ATOM 670 O O . LEU A 1 84 ? 3.004 1.664 -2.516 1.00 93.69 84 LEU A O 1
ATOM 674 N N . PHE A 1 85 ? 1.756 3.289 -3.469 1.00 90.75 85 PHE A N 1
ATOM 675 C CA . PHE A 1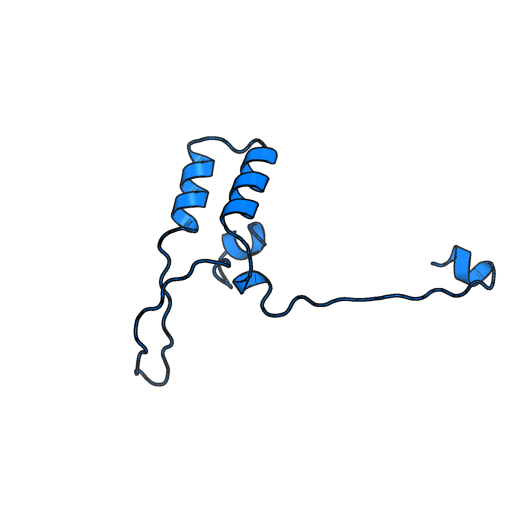 85 ? 1.281 2.537 -4.628 1.00 90.75 85 PHE A CA 1
ATOM 676 C C . PHE A 1 85 ? 2.161 2.834 -5.845 1.00 90.75 85 PHE A C 1
ATOM 678 O O . PHE A 1 85 ? 2.628 1.855 -6.468 1.00 90.75 85 PHE A O 1
#

Mean predicted aligned error: 5.28 Å

InterPro domains:
  IPR000477 Reverse transcriptase domain [PF00078] (13-85)
  IPR000477 Reverse transcriptase domain [PS50878] (1-85)